Protein AF-A0A263DNC0-F1 (afdb_monomer)

Foldseek 3Di:
DDDDQDFFFKKFFADPDPVVVVVDPADHRFIWGFHDDDPAWTFTQTQDAQPDDRDRDIHGCVRIDTDDPVSRVVNSVVRLVVSVVVPDDNDDDPPCPVVD

Sequence (100 aa):
MGEQVEVGVLVKWTPDSEIVRKAVPLRPDHPGIVVDVGPRHVLVDWVRRQHTPAEQGVFESEWLTLIDLAEFERLARRVHELDVAEGGDLAVDERFRDAL

Mean predicted aligned error: 8.24 Å

Secondary structure (DSSP, 8-state):
------TT-EEEE--S-HHHHHHS-PPTT-EEEEEEE-SS-EEEEEPPBTTB---EEEE-GGGEEE--HHHHHHHHHHHHHHHHHTT--S---SSSGGG-

Nearest PDB structures (foldseek):
  7oh3-assembly1_T  TM=6.048E-01  e=7.971E-03  Saccharomyces cerevisiae S288C
  8q87-assembly1_BT  TM=5.747E-01  e=1.709E-02  Gallus gallus
  6zj3-assembly1_Lh  TM=5.371E-01  e=1.244E-02  Euglena gracilis
  9cai-assembly1_CT  TM=5.635E-01  e=2.068E-02  Caenorhabditis elegans
  7cpv-assembly1_LT  TM=5.760E-01  e=3.226E-02  Mus musculus

pLDDT: mean 78.1, std 15.06, range [40.78, 94.62]

Radius of gyration: 13.3 Å; Cα contacts (8 Å, |Δi|>4): 154; chains: 1; bounding box: 32×22×34 Å

Solvent-accessible surface area (backbone atoms only — not comparable to full-atom values): 6025 Å² total; per-residue (Å²): 134,80,87,76,86,49,69,73,41,40,31,25,42,48,62,89,42,73,67,57,54,71,74,43,101,61,58,87,54,38,28,29,34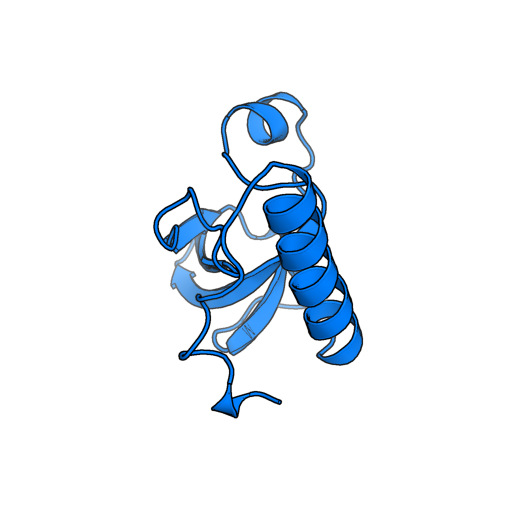,28,72,40,74,56,102,75,34,32,34,28,46,39,66,70,47,93,89,41,74,71,51,70,41,78,39,50,65,81,29,47,41,81,49,54,69,72,55,39,54,53,36,45,50,49,54,50,53,52,40,42,74,75,72,44,78,93,83,79,67,82,84,61,59,85,78,112

Structure (mmCIF, N/CA/C/O backbone):
data_AF-A0A263DNC0-F1
#
_entry.id   AF-A0A263DNC0-F1
#
loop_
_atom_site.group_PDB
_atom_site.id
_atom_site.type_symbol
_atom_site.label_atom_id
_atom_site.label_alt_id
_atom_site.label_comp_id
_atom_site.label_asym_id
_atom_site.label_entity_id
_atom_site.label_seq_id
_atom_site.pdbx_PDB_ins_code
_atom_site.Cartn_x
_atom_site.Cartn_y
_atom_site.Cartn_z
_atom_site.occupancy
_atom_site.B_iso_or_equiv
_atom_site.auth_seq_id
_atom_site.auth_comp_id
_atom_site.auth_asym_id
_atom_site.auth_atom_id
_atom_site.pdbx_PDB_model_num
ATOM 1 N N . MET A 1 1 ? -15.369 13.697 12.232 1.00 40.78 1 MET A N 1
ATOM 2 C CA . MET A 1 1 ? -15.540 12.294 11.812 1.00 40.78 1 MET A CA 1
ATOM 3 C C . MET A 1 1 ? -14.262 11.923 11.101 1.00 40.78 1 MET A C 1
ATOM 5 O O . MET A 1 1 ? -14.021 12.483 10.044 1.00 40.78 1 MET A O 1
ATOM 9 N N . GLY A 1 2 ? -13.389 11.152 11.750 1.00 50.62 2 GLY A N 1
ATOM 10 C CA . GLY A 1 2 ? -12.175 10.669 11.094 1.00 50.62 2 GLY A CA 1
ATOM 11 C C . GLY A 1 2 ? -12.573 9.635 10.052 1.00 50.62 2 GLY A C 1
ATOM 12 O O . GLY A 1 2 ? -13.408 8.783 10.351 1.00 50.62 2 GLY A O 1
ATOM 13 N N . GLU A 1 3 ? -12.047 9.764 8.841 1.00 59.31 3 GLU A N 1
ATOM 14 C CA . GLU A 1 3 ? -12.148 8.737 7.810 1.00 59.31 3 GLU A CA 1
ATOM 15 C C . GLU A 1 3 ? -11.641 7.408 8.386 1.00 59.31 3 GLU A C 1
ATOM 17 O O . GLU A 1 3 ? -10.495 7.307 8.825 1.00 59.31 3 GLU A O 1
ATOM 22 N N . GLN A 1 4 ? -12.531 6.420 8.494 1.00 68.44 4 GLN A N 1
ATOM 23 C CA . GLN A 1 4 ? -12.181 5.098 9.001 1.00 68.44 4 GLN A CA 1
ATOM 24 C C . GLN A 1 4 ? -11.617 4.263 7.857 1.00 68.44 4 GLN A C 1
ATOM 26 O O . GLN A 1 4 ? -12.170 4.229 6.761 1.00 68.44 4 GLN A O 1
ATOM 31 N N . VAL A 1 5 ? -10.495 3.606 8.128 1.00 78.06 5 VAL A N 1
ATOM 32 C CA . VAL A 1 5 ? -9.889 2.647 7.210 1.00 78.06 5 VAL A CA 1
ATOM 33 C C . VAL A 1 5 ? -10.684 1.344 7.295 1.00 78.06 5 VAL A C 1
ATOM 35 O O . VAL A 1 5 ? -10.803 0.766 8.375 1.00 78.06 5 VAL A O 1
ATOM 38 N N . GLU A 1 6 ? -11.226 0.892 6.168 1.00 86.00 6 GLU A N 1
ATOM 39 C CA . GLU A 1 6 ? -12.029 -0.330 6.047 1.00 86.00 6 GLU A CA 1
ATOM 40 C C . GLU A 1 6 ? -11.432 -1.267 4.987 1.00 86.00 6 GLU A C 1
ATOM 42 O O . GLU A 1 6 ? -10.624 -0.854 4.159 1.00 86.00 6 GLU A O 1
ATOM 47 N N . VAL A 1 7 ? -11.825 -2.541 4.984 1.00 88.56 7 VAL A N 1
ATOM 48 C CA . VAL A 1 7 ? -11.403 -3.483 3.935 1.00 88.56 7 VAL A CA 1
ATOM 49 C C . VAL A 1 7 ? -11.908 -3.016 2.567 1.00 88.56 7 VAL A C 1
ATOM 51 O O . VAL A 1 7 ? -13.066 -2.637 2.418 1.00 88.56 7 VAL A O 1
ATOM 54 N N . GLY A 1 8 ? -11.037 -3.071 1.560 1.00 87.44 8 GLY A N 1
ATOM 55 C CA . GLY A 1 8 ? -11.325 -2.675 0.182 1.00 87.44 8 GLY A CA 1
ATOM 56 C C . GLY A 1 8 ? -11.064 -1.202 -0.132 1.00 87.44 8 GLY A C 1
ATOM 57 O O . GLY A 1 8 ? -11.170 -0.819 -1.296 1.00 87.44 8 GLY A O 1
ATOM 58 N N . VAL A 1 9 ? -10.696 -0.374 0.853 1.00 92.88 9 VAL A N 1
ATOM 59 C CA . VAL A 1 9 ? -10.326 1.022 0.584 1.00 92.88 9 VAL A CA 1
ATOM 60 C C . VAL A 1 9 ? -8.911 1.121 0.020 1.00 92.88 9 VAL A C 1
ATOM 62 O O . VAL A 1 9 ? -8.017 0.339 0.364 1.00 92.88 9 VAL A O 1
ATOM 65 N N . LEU A 1 10 ? -8.717 2.109 -0.850 1.00 94.06 10 LEU A N 1
ATOM 66 C CA . LEU A 1 10 ? -7.434 2.409 -1.465 1.00 94.06 10 LEU A CA 1
ATOM 67 C C . LEU A 1 10 ? -6.651 3.358 -0.565 1.00 94.06 10 LEU A C 1
ATOM 69 O O . LEU A 1 10 ? -7.180 4.352 -0.060 1.00 94.06 10 LEU A O 1
ATOM 73 N N . VAL A 1 11 ? -5.376 3.047 -0.376 1.00 93.56 11 VAL A N 1
ATOM 74 C CA . VAL A 1 11 ? -4.470 3.818 0.471 1.00 93.56 11 VAL A CA 1
ATOM 75 C C . VAL A 1 11 ? -3.160 4.084 -0.243 1.00 93.56 11 VAL A C 1
ATOM 77 O O . VAL A 1 11 ? -2.751 3.343 -1.138 1.00 93.56 11 VAL A O 1
ATOM 80 N N . LYS A 1 12 ? -2.459 5.119 0.204 1.00 93.56 12 LYS A N 1
ATOM 81 C CA . LYS A 1 12 ? -1.028 5.286 -0.045 1.00 93.56 12 LYS A CA 1
ATOM 82 C C . LYS A 1 12 ? -0.253 5.316 1.260 1.00 93.56 12 LYS A C 1
ATOM 84 O O . LYS A 1 12 ? -0.751 5.777 2.289 1.00 93.56 12 LYS A O 1
ATOM 89 N N . TRP A 1 13 ? 0.983 4.844 1.193 1.00 91.31 13 TRP A N 1
ATOM 90 C CA . TRP A 1 13 ? 1.900 4.829 2.320 1.00 91.31 13 TRP A CA 1
ATOM 91 C C . TRP A 1 13 ? 2.472 6.225 2.601 1.00 91.31 13 TRP A C 1
ATOM 93 O O . TRP A 1 13 ? 3.227 6.786 1.801 1.00 91.31 13 TRP A O 1
ATOM 103 N N . THR A 1 14 ? 2.120 6.777 3.762 1.00 89.50 14 THR A N 1
ATOM 104 C CA . THR A 1 14 ? 2.488 8.120 4.236 1.00 89.50 14 THR A CA 1
ATOM 105 C C . THR A 1 14 ? 2.964 8.078 5.692 1.00 89.50 14 THR A C 1
ATOM 107 O O . THR A 1 14 ? 2.325 8.658 6.568 1.00 89.50 14 THR A O 1
ATOM 110 N N . PRO A 1 15 ? 4.086 7.402 5.987 1.00 84.19 15 PRO A N 1
ATOM 111 C CA . PRO A 1 15 ? 4.629 7.346 7.339 1.00 84.19 15 PRO A CA 1
ATOM 112 C C . PRO A 1 15 ? 5.047 8.741 7.823 1.00 84.19 15 PRO A C 1
ATOM 114 O O . PRO A 1 15 ? 5.658 9.535 7.087 1.00 84.19 15 PRO A O 1
ATOM 117 N N . ASP A 1 16 ? 4.765 9.009 9.089 1.00 80.12 16 ASP A N 1
ATOM 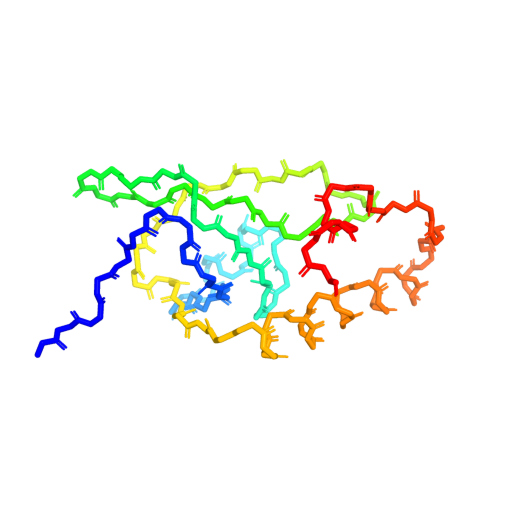118 C CA . ASP A 1 16 ? 5.083 10.245 9.807 1.00 80.12 16 ASP A CA 1
ATOM 119 C C . ASP A 1 16 ? 6.547 10.300 10.293 1.00 80.12 16 ASP A C 1
ATOM 121 O O . ASP A 1 16 ? 7.089 11.379 10.538 1.00 80.12 16 ASP A O 1
ATOM 125 N N . SER A 1 17 ? 7.219 9.146 10.356 1.00 81.12 17 SER A N 1
ATOM 126 C CA . SER A 1 17 ? 8.586 8.989 10.855 1.00 81.12 17 SER A CA 1
ATOM 127 C C . SER A 1 17 ? 9.595 8.605 9.766 1.00 81.12 17 SER A C 1
ATOM 129 O O . SER A 1 17 ? 9.405 7.656 9.003 1.00 81.12 17 SER A O 1
ATOM 131 N N . GLU A 1 18 ? 10.740 9.297 9.734 1.00 78.19 18 GLU A N 1
ATOM 132 C CA . GLU A 1 18 ? 11.859 8.982 8.830 1.00 78.19 18 GLU A CA 1
ATOM 133 C C . GLU A 1 18 ? 12.469 7.595 9.105 1.00 78.19 18 GLU A C 1
ATOM 135 O O . GLU A 1 18 ? 12.963 6.936 8.191 1.00 78.19 18 GLU A O 1
ATOM 140 N N . ILE A 1 19 ? 12.406 7.123 10.354 1.00 77.50 19 ILE A N 1
ATOM 141 C CA . ILE A 1 19 ? 12.881 5.784 10.728 1.00 77.50 19 ILE A CA 1
ATOM 142 C C . ILE A 1 19 ? 12.017 4.723 10.041 1.00 77.50 19 ILE A C 1
ATOM 144 O O . ILE A 1 19 ? 12.548 3.807 9.414 1.00 77.50 19 ILE A O 1
ATOM 148 N N . VAL A 1 20 ? 10.693 4.892 10.090 1.00 78.06 20 V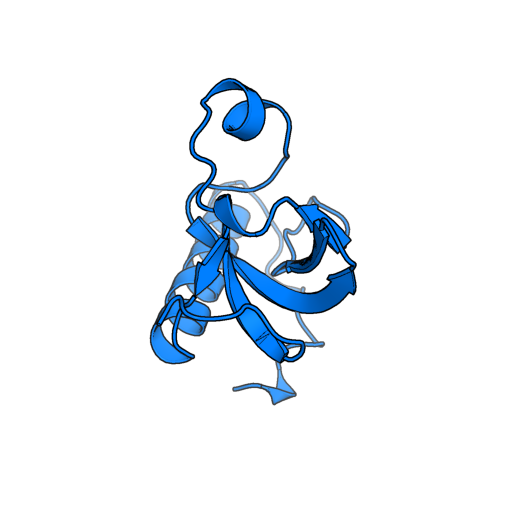AL A N 1
ATOM 149 C CA . VAL A 1 20 ? 9.731 3.996 9.430 1.00 78.06 20 VAL A CA 1
ATOM 150 C C . VAL A 1 20 ? 9.916 4.041 7.913 1.00 78.06 20 VAL A C 1
ATOM 152 O O . VAL A 1 20 ? 9.969 2.992 7.274 1.00 78.06 20 VAL A O 1
ATOM 155 N N . ARG A 1 21 ? 10.140 5.237 7.344 1.00 77.75 21 ARG A N 1
ATOM 156 C CA . ARG A 1 21 ? 10.427 5.411 5.907 1.00 77.75 21 ARG A CA 1
ATOM 157 C C . ARG A 1 21 ? 11.622 4.603 5.407 1.00 77.75 21 ARG A C 1
ATOM 159 O O . ARG A 1 21 ? 11.638 4.214 4.248 1.00 77.75 21 ARG A O 1
ATOM 166 N N . LYS A 1 22 ? 12.642 4.398 6.244 1.00 76.94 22 LYS A N 1
ATOM 167 C CA . LYS A 1 22 ? 13.867 3.673 5.865 1.00 76.94 22 LYS A CA 1
ATOM 168 C C . LYS A 1 22 ? 13.792 2.175 6.145 1.00 76.94 22 LYS A C 1
ATOM 170 O O . LYS A 1 22 ? 14.530 1.416 5.527 1.00 76.94 22 LYS A O 1
ATOM 175 N N . ALA A 1 23 ? 12.958 1.763 7.098 1.00 77.06 23 ALA A N 1
ATOM 176 C CA . ALA A 1 23 ? 12.855 0.372 7.530 1.00 77.06 23 ALA A CA 1
ATOM 177 C C . ALA A 1 23 ? 11.931 -0.470 6.638 1.00 77.06 23 ALA A C 1
ATOM 179 O O . ALA A 1 23 ? 12.117 -1.680 6.543 1.00 77.06 23 ALA A O 1
ATOM 180 N N . VAL A 1 24 ? 10.947 0.162 5.995 1.00 79.38 24 VAL A N 1
ATOM 181 C CA . VAL A 1 24 ? 9.982 -0.509 5.120 1.00 79.38 24 VAL A CA 1
ATOM 182 C C . VAL A 1 24 ? 10.402 -0.305 3.660 1.00 79.38 24 VAL A C 1
ATOM 184 O O . VAL A 1 24 ? 10.628 0.838 3.261 1.00 79.38 24 VAL A O 1
ATOM 187 N N . PRO A 1 25 ? 10.478 -1.357 2.826 1.00 79.25 25 PRO A N 1
ATOM 188 C CA . PRO A 1 25 ? 10.943 -1.258 1.439 1.00 79.25 25 PRO A CA 1
ATOM 189 C C . PRO A 1 25 ? 9.868 -0.720 0.467 1.00 79.25 25 PRO A C 1
ATOM 191 O O . PRO A 1 25 ? 9.848 -1.063 -0.721 1.00 79.25 25 PRO A O 1
ATOM 194 N N . LEU A 1 26 ? 8.993 0.165 0.952 1.00 83.00 26 LEU A N 1
ATOM 195 C CA . LEU A 1 26 ? 8.011 0.892 0.154 1.00 83.00 26 LEU A CA 1
ATOM 196 C C . LEU A 1 26 ? 8.600 2.216 -0.337 1.00 83.00 26 LEU A C 1
ATOM 198 O O . LEU A 1 26 ? 9.427 2.847 0.323 1.00 83.00 26 LEU A O 1
ATOM 202 N N . ARG A 1 27 ? 8.171 2.658 -1.521 1.00 81.31 27 ARG A N 1
ATOM 203 C CA . ARG A 1 27 ? 8.494 4.005 -2.005 1.00 81.31 27 ARG A CA 1
ATOM 204 C C . ARG A 1 27 ? 7.584 5.031 -1.315 1.00 81.31 27 ARG A C 1
ATOM 206 O O . ARG A 1 27 ? 6.475 4.683 -0.929 1.00 81.31 27 ARG A O 1
ATOM 213 N N . PRO A 1 28 ? 7.981 6.306 -1.182 1.00 83.19 28 PRO A N 1
ATOM 214 C CA . PRO A 1 28 ? 7.039 7.349 -0.778 1.00 83.19 28 PRO A CA 1
ATOM 215 C C . PRO A 1 28 ? 5.781 7.326 -1.659 1.00 83.19 28 PRO A C 1
ATOM 217 O O . PRO A 1 28 ? 5.902 7.194 -2.877 1.00 83.19 28 PRO A O 1
ATOM 220 N N . ASP A 1 29 ? 4.603 7.444 -1.041 1.00 89.88 29 ASP A N 1
ATOM 221 C CA . ASP A 1 29 ? 3.294 7.363 -1.704 1.00 89.88 29 ASP A CA 1
ATOM 222 C C . ASP A 1 29 ? 3.001 6.013 -2.388 1.00 89.88 29 ASP A C 1
ATOM 224 O O . ASP A 1 29 ? 2.198 5.956 -3.320 1.00 89.88 29 ASP A O 1
ATOM 228 N N . HIS A 1 30 ? 3.631 4.914 -1.951 1.00 90.81 30 HIS A N 1
ATOM 229 C CA . HIS A 1 30 ? 3.355 3.589 -2.518 1.00 90.81 30 HIS A CA 1
ATOM 230 C C . HIS A 1 30 ? 1.870 3.235 -2.341 1.00 90.81 30 HIS A C 1
ATOM 232 O O . HIS A 1 30 ? 1.389 3.275 -1.206 1.00 90.81 30 HIS A O 1
ATOM 238 N N . PRO A 1 31 ? 1.132 2.919 -3.416 1.00 92.94 31 PRO A N 1
ATOM 239 C CA . PRO A 1 31 ? -0.299 2.653 -3.343 1.00 92.94 31 PRO A CA 1
ATOM 240 C C . PRO A 1 31 ? -0.592 1.186 -3.013 1.00 92.94 31 PRO A C 1
ATOM 242 O O . PRO A 1 31 ? 0.154 0.281 -3.405 1.00 92.94 31 PRO A O 1
ATOM 245 N N . GLY A 1 32 ? -1.692 0.945 -2.304 1.00 91.81 32 GLY A N 1
ATOM 246 C CA . GLY A 1 32 ? -2.146 -0.386 -1.908 1.00 91.81 32 GLY A CA 1
ATOM 247 C C . GLY A 1 32 ? -3.632 -0.432 -1.571 1.00 91.81 32 GLY A C 1
ATOM 248 O O . GLY A 1 32 ? -4.316 0.594 -1.560 1.00 91.81 32 GLY A O 1
ATOM 249 N N . ILE A 1 33 ? -4.126 -1.639 -1.312 1.00 92.44 33 ILE A N 1
ATOM 250 C CA . ILE A 1 33 ? -5.518 -1.909 -0.944 1.00 92.44 33 ILE A CA 1
ATOM 251 C C . ILE A 1 33 ? -5.552 -2.542 0.437 1.00 92.44 33 ILE A C 1
ATOM 253 O O . ILE A 1 33 ? -4.803 -3.475 0.724 1.00 92.44 33 ILE A O 1
ATOM 257 N N . VAL A 1 34 ? -6.439 -2.058 1.297 1.00 91.94 34 VAL A N 1
ATOM 258 C CA . VAL A 1 34 ? -6.647 -2.664 2.611 1.00 91.94 34 VAL A CA 1
ATOM 259 C C . VAL A 1 34 ? -7.340 -4.011 2.456 1.00 91.94 34 VAL A C 1
ATOM 261 O O . VAL A 1 34 ? -8.430 -4.094 1.891 1.00 91.94 34 VAL A O 1
ATOM 264 N N . VAL A 1 35 ? -6.727 -5.064 2.985 1.00 90.75 35 VAL A N 1
ATOM 265 C CA . VAL A 1 35 ? -7.246 -6.438 2.900 1.00 90.75 35 VAL A CA 1
ATOM 266 C C . VAL A 1 35 ? -7.681 -7.001 4.251 1.00 90.75 35 VAL A C 1
ATOM 268 O O . VAL A 1 35 ? -8.475 -7.937 4.278 1.00 90.75 35 VAL A O 1
ATOM 271 N N . ASP A 1 36 ? -7.216 -6.421 5.361 1.00 90.50 36 ASP A N 1
ATOM 272 C CA . ASP A 1 36 ? -7.694 -6.740 6.710 1.00 90.50 36 ASP A CA 1
ATOM 273 C C . ASP A 1 36 ? -7.527 -5.539 7.655 1.00 90.50 36 ASP A C 1
ATOM 275 O O . ASP A 1 36 ? -6.613 -4.724 7.494 1.00 90.50 36 ASP A O 1
ATOM 279 N N . VAL A 1 37 ? -8.403 -5.434 8.654 1.00 88.94 37 VAL A N 1
ATOM 280 C CA . VAL A 1 37 ? -8.376 -4.376 9.672 1.00 88.94 37 VAL A CA 1
ATOM 281 C C . VAL A 1 37 ? -8.447 -5.016 11.053 1.00 88.94 37 VAL A C 1
ATOM 283 O O . VAL A 1 37 ? -9.489 -5.492 11.502 1.00 88.94 37 VAL A O 1
ATOM 286 N N . GLY A 1 38 ? -7.315 -4.998 11.748 1.00 85.81 38 GLY A N 1
ATOM 287 C CA . GLY A 1 38 ? -7.194 -5.430 13.131 1.00 85.81 38 GLY A CA 1
ATOM 288 C C . GLY A 1 38 ? -7.414 -4.287 14.133 1.00 85.81 38 GLY A C 1
ATOM 289 O O . GLY A 1 38 ? -7.445 -3.112 13.771 1.00 85.81 38 GLY A O 1
ATOM 290 N N . PRO A 1 39 ? -7.474 -4.594 15.443 1.00 80.44 39 PRO A N 1
ATOM 291 C CA . PRO A 1 39 ? -7.727 -3.596 16.491 1.00 80.44 39 PRO A CA 1
ATOM 292 C C . PRO A 1 39 ? -6.672 -2.486 16.607 1.00 80.44 39 PRO A C 1
ATOM 294 O O . PRO A 1 39 ? -6.905 -1.488 17.283 1.00 80.44 39 PRO A O 1
ATOM 297 N N . ARG A 1 40 ? -5.477 -2.702 16.045 1.00 78.06 40 ARG A N 1
ATOM 298 C CA . ARG A 1 40 ? -4.323 -1.788 16.137 1.00 78.06 40 ARG A CA 1
ATOM 299 C C . ARG A 1 40 ? -3.545 -1.642 14.836 1.00 78.06 40 ARG A C 1
ATOM 301 O O . ARG A 1 40 ? -2.584 -0.889 14.797 1.00 78.06 40 ARG A O 1
ATOM 308 N N . HIS A 1 41 ? -3.891 -2.414 13.816 1.00 84.00 41 HIS A N 1
ATOM 309 C CA . HIS A 1 41 ? -3.104 -2.479 12.601 1.00 84.00 41 HIS A CA 1
ATOM 310 C C . HIS A 1 41 ? -3.980 -2.806 11.407 1.00 84.00 41 HIS A C 1
ATOM 312 O O . HIS A 1 41 ? -5.012 -3.457 11.539 1.00 84.00 41 HIS A O 1
ATOM 318 N N . VAL A 1 42 ? -3.529 -2.369 10.247 1.00 88.88 42 VAL A N 1
ATOM 319 C CA . VAL A 1 42 ? -4.173 -2.566 8.960 1.00 88.88 42 VAL A CA 1
ATOM 320 C C . VAL A 1 42 ? -3.240 -3.413 8.110 1.00 88.88 42 VAL A C 1
ATOM 322 O O . VAL A 1 42 ? -2.048 -3.116 8.014 1.00 88.88 42 VAL A O 1
ATOM 325 N N . LEU A 1 43 ? -3.773 -4.477 7.518 1.00 90.62 43 LEU A N 1
ATOM 326 C CA . LEU A 1 43 ? -3.066 -5.263 6.518 1.00 90.62 43 LEU A CA 1
ATOM 327 C C . LEU A 1 43 ? -3.359 -4.666 5.145 1.00 90.62 43 LEU A C 1
ATOM 329 O O . LEU A 1 43 ? -4.521 -4.547 4.748 1.00 90.62 43 LEU A O 1
ATOM 333 N N . VAL A 1 44 ? -2.305 -4.309 4.422 1.00 90.50 44 VAL A N 1
ATOM 334 C CA . VAL A 1 44 ? -2.404 -3.715 3.087 1.00 90.50 44 VAL A CA 1
ATOM 335 C C . VAL A 1 44 ? -1.704 -4.618 2.084 1.00 90.50 44 VAL A C 1
ATOM 337 O O . VAL A 1 44 ? -0.570 -5.033 2.317 1.00 90.50 44 VAL A O 1
ATOM 340 N N . ASP A 1 45 ? -2.380 -4.911 0.976 1.00 90.19 45 ASP A N 1
ATOM 341 C CA . ASP A 1 45 ? -1.774 -5.508 -0.212 1.00 90.19 45 ASP A CA 1
ATOM 342 C C . ASP A 1 45 ? -1.282 -4.380 -1.124 1.00 90.19 45 ASP A C 1
ATOM 344 O O . ASP A 1 45 ? -2.070 -3.601 -1.670 1.00 90.19 45 ASP A O 1
ATOM 348 N N . TRP A 1 46 ? 0.036 -4.231 -1.224 1.00 90.06 46 TRP A N 1
ATOM 349 C CA . TRP A 1 46 ? 0.663 -3.155 -1.987 1.00 90.06 46 TRP A CA 1
ATOM 350 C C . TRP A 1 46 ? 0.794 -3.503 -3.467 1.00 90.06 46 TRP A C 1
ATOM 352 O O . TRP A 1 46 ? 1.002 -4.661 -3.839 1.00 90.06 46 TRP A O 1
AT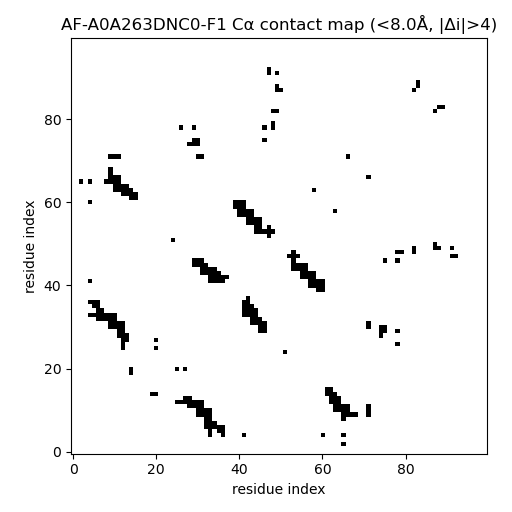OM 362 N N . VAL A 1 47 ? 0.771 -2.473 -4.318 1.00 86.94 47 VAL A N 1
ATOM 363 C CA . VAL A 1 47 ? 1.117 -2.629 -5.736 1.00 86.94 47 VAL A CA 1
ATOM 364 C C . VAL A 1 47 ? 2.506 -3.251 -5.854 1.00 86.94 47 VAL A C 1
ATOM 366 O O . VAL A 1 47 ? 3.458 -2.827 -5.191 1.00 86.94 47 VAL A O 1
ATOM 369 N N . ARG A 1 48 ? 2.617 -4.289 -6.684 1.00 77.9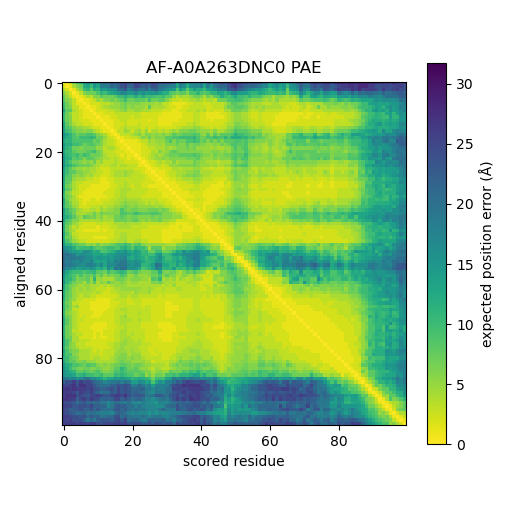4 48 ARG A N 1
ATOM 370 C CA . ARG A 1 48 ? 3.830 -5.098 -6.777 1.00 77.94 48 ARG A CA 1
ATOM 371 C C . ARG A 1 48 ? 4.995 -4.293 -7.320 1.00 77.94 48 ARG A C 1
ATOM 373 O O . ARG A 1 48 ? 4.843 -3.463 -8.212 1.00 77.94 48 ARG A O 1
ATOM 380 N N . ARG A 1 49 ? 6.176 -4.624 -6.807 1.00 74.69 49 ARG A N 1
ATOM 381 C CA . ARG A 1 49 ? 7.446 -4.217 -7.392 1.00 74.69 49 ARG A CA 1
ATOM 382 C C . ARG A 1 49 ? 8.154 -5.434 -7.948 1.00 74.69 49 ARG A C 1
ATOM 384 O O . ARG A 1 49 ? 8.053 -6.524 -7.395 1.00 74.69 49 ARG A O 1
ATOM 391 N N . GLN A 1 50 ? 8.908 -5.265 -9.019 1.00 60.06 50 GLN A N 1
ATOM 392 C CA . GLN A 1 50 ? 9.565 -6.390 -9.690 1.00 60.06 50 GLN A CA 1
ATOM 393 C C . GLN A 1 50 ? 10.610 -7.130 -8.849 1.00 60.06 50 GLN A C 1
ATOM 395 O O . GLN A 1 50 ? 10.920 -8.293 -9.107 1.00 60.06 50 GLN A O 1
ATOM 400 N N . HIS A 1 51 ? 11.135 -6.466 -7.824 1.00 54.56 51 HIS A N 1
ATOM 401 C CA . HIS A 1 51 ? 12.139 -7.021 -6.920 1.00 54.56 51 HIS A CA 1
ATOM 402 C C . HIS A 1 51 ? 11.647 -7.125 -5.478 1.00 54.56 51 HIS A C 1
ATOM 404 O O . HIS A 1 51 ? 12.431 -7.441 -4.585 1.00 54.56 51 HIS A O 1
ATOM 410 N N . THR A 1 52 ? 10.354 -6.891 -5.246 1.00 55.22 52 THR A N 1
ATOM 411 C CA . THR A 1 52 ? 9.748 -7.017 -3.924 1.00 55.22 52 THR A CA 1
ATOM 412 C C . THR A 1 52 ? 8.591 -8.004 -4.048 1.00 55.22 52 THR A C 1
ATOM 414 O O . THR A 1 52 ? 7.643 -7.729 -4.790 1.00 55.22 52 THR A O 1
ATOM 417 N N . PRO A 1 53 ? 8.649 -9.178 -3.386 1.00 53.94 53 PRO A N 1
ATOM 418 C CA . PRO A 1 53 ? 7.479 -10.051 -3.318 1.00 53.94 53 PRO A CA 1
ATOM 419 C C . PRO A 1 53 ? 6.300 -9.208 -2.832 1.00 53.94 53 PRO A C 1
ATOM 421 O O . PRO A 1 53 ? 6.525 -8.302 -2.044 1.00 53.94 53 PRO A O 1
ATOM 424 N N . ALA A 1 54 ? 5.087 -9.455 -3.338 1.00 55.56 54 ALA A N 1
ATOM 425 C CA . ALA A 1 54 ? 3.890 -8.722 -2.917 1.00 55.56 54 ALA A CA 1
ATOM 426 C C . ALA A 1 54 ? 3.844 -8.672 -1.387 1.00 55.56 54 ALA A C 1
ATOM 428 O O . ALA A 1 54 ? 3.555 -9.680 -0.738 1.00 55.56 54 ALA A O 1
ATOM 429 N N . GLU A 1 55 ? 4.268 -7.545 -0.828 1.00 65.44 55 GLU A N 1
ATOM 430 C CA . GLU A 1 55 ? 4.474 -7.426 0.598 1.00 65.44 55 GLU A CA 1
ATOM 431 C C . GLU A 1 55 ? 3.109 -7.083 1.145 1.00 65.44 55 GLU A C 1
ATOM 433 O O . GLU A 1 55 ? 2.684 -5.939 1.131 1.00 65.44 55 GLU A O 1
ATOM 438 N N . GLN A 1 56 ? 2.376 -8.092 1.593 1.00 74.75 56 GLN A N 1
ATOM 439 C CA . GLN A 1 56 ? 1.331 -7.809 2.554 1.00 74.75 56 GLN A CA 1
ATOM 440 C C . GLN A 1 56 ? 2.030 -7.270 3.796 1.00 74.75 56 GLN A C 1
ATOM 442 O O . GLN A 1 56 ? 2.818 -7.978 4.427 1.00 74.75 56 GLN A O 1
ATOM 447 N N . GLY A 1 57 ? 1.807 -5.999 4.100 1.00 78.44 57 GLY A N 1
ATOM 448 C CA . GLY A 1 57 ? 2.439 -5.351 5.238 1.00 78.44 57 GLY A CA 1
ATOM 449 C C . GLY A 1 57 ? 1.402 -4.930 6.268 1.00 78.44 57 GLY A C 1
ATOM 450 O O . GLY A 1 57 ? 0.281 -4.549 5.929 1.00 78.44 57 GLY A O 1
ATOM 451 N N . VAL A 1 58 ? 1.799 -5.014 7.533 1.00 76.94 58 VAL A N 1
ATOM 452 C CA . VAL A 1 58 ? 0.993 -4.615 8.685 1.00 76.94 58 VAL A CA 1
ATOM 453 C C . VAL A 1 58 ? 1.424 -3.210 9.100 1.00 76.94 58 VAL A C 1
ATOM 455 O O . VAL A 1 58 ? 2.586 -3.013 9.45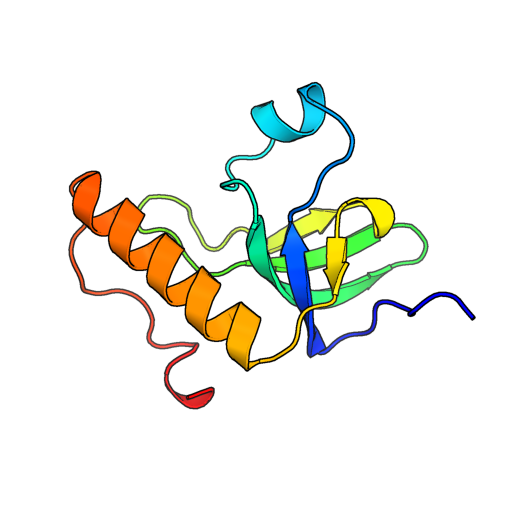4 1.00 76.94 58 VAL A O 1
ATOM 458 N N . PHE A 1 59 ? 0.505 -2.245 9.065 1.00 79.88 59 PHE A N 1
ATOM 459 C CA . PHE A 1 59 ? 0.798 -0.835 9.348 1.00 79.88 59 PHE A CA 1
ATOM 460 C C . PHE A 1 59 ? -0.167 -0.244 10.363 1.00 79.88 59 PHE A C 1
ATOM 462 O O . PHE A 1 59 ? -1.312 -0.680 10.489 1.00 79.88 59 PHE A O 1
ATOM 469 N N . GLU A 1 60 ? 0.286 0.788 11.064 1.00 84.69 60 GLU A N 1
ATOM 470 C CA . GLU A 1 60 ? -0.604 1.652 11.830 1.00 84.69 60 GLU A CA 1
ATOM 471 C C . GLU A 1 60 ? -1.441 2.490 10.856 1.00 84.69 60 GLU A C 1
ATOM 473 O O . GLU A 1 60 ? -0.940 2.951 9.827 1.00 84.69 60 GLU A O 1
ATOM 478 N N . SER A 1 61 ? -2.730 2.676 11.151 1.00 82.12 61 SER A N 1
ATOM 479 C CA . SER A 1 61 ? -3.643 3.398 10.253 1.00 82.12 61 SER A CA 1
ATOM 480 C C . SER A 1 61 ? -3.219 4.848 10.019 1.00 82.12 61 SER A C 1
ATOM 482 O O . SER A 1 61 ? -3.516 5.403 8.969 1.00 82.12 61 SER A O 1
ATOM 484 N N . GLU A 1 62 ? -2.486 5.449 10.958 1.00 86.81 62 GLU A N 1
ATOM 485 C CA . GLU A 1 62 ? -1.936 6.803 10.834 1.00 86.81 62 GLU A CA 1
ATOM 486 C C . GLU A 1 62 ? -0.822 6.929 9.784 1.00 86.81 62 GLU A C 1
ATOM 488 O O . GLU A 1 62 ? -0.544 8.027 9.309 1.00 86.81 62 GLU A O 1
ATOM 493 N N . TRP A 1 63 ? -0.212 5.816 9.369 1.00 88.06 63 TRP A N 1
ATOM 494 C CA . 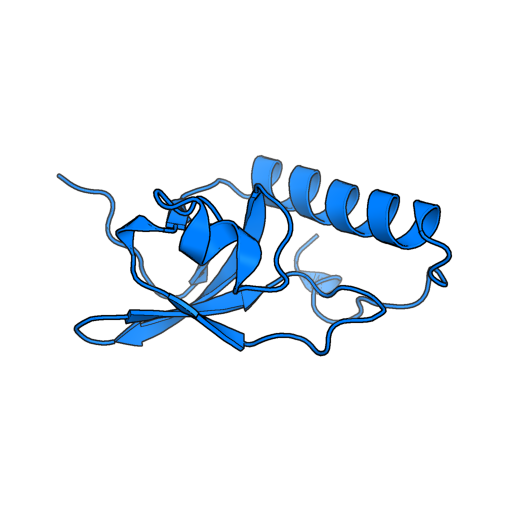TRP A 1 63 ? 0.776 5.800 8.286 1.00 88.06 63 TRP A CA 1
ATOM 495 C C . TRP A 1 63 ? 0.134 5.644 6.908 1.00 88.06 63 TRP A C 1
ATOM 497 O O . TRP A 1 63 ? 0.850 5.515 5.912 1.00 88.06 63 TRP A O 1
ATOM 507 N N . LEU A 1 64 ? -1.198 5.625 6.838 1.00 89.19 64 LEU A N 1
ATOM 508 C CA . LEU A 1 64 ? -1.963 5.424 5.618 1.00 89.19 64 LEU A CA 1
ATOM 509 C C . LEU A 1 64 ? -2.818 6.657 5.338 1.00 89.19 64 LEU A C 1
ATOM 511 O O . LEU A 1 64 ? -3.535 7.152 6.203 1.00 89.19 64 LEU A O 1
ATOM 515 N N . THR A 1 65 ? -2.779 7.126 4.097 1.00 92.94 65 THR A N 1
ATOM 516 C CA . THR A 1 65 ? -3.698 8.156 3.607 1.00 92.94 65 THR A CA 1
ATOM 517 C C . THR A 1 65 ? -4.684 7.505 2.648 1.00 92.94 65 THR A C 1
ATOM 519 O O . THR A 1 65 ? -4.250 6.829 1.712 1.00 92.94 65 THR A O 1
ATOM 522 N N . LEU A 1 66 ? -5.987 7.710 2.863 1.00 93.38 66 LEU A N 1
ATOM 523 C CA . LEU A 1 66 ? -7.018 7.285 1.915 1.00 93.38 66 LEU A CA 1
ATOM 524 C C . LEU A 1 66 ? -6.859 8.031 0.588 1.00 93.38 66 LEU A C 1
ATOM 526 O O . LEU A 1 66 ? -6.588 9.232 0.567 1.00 93.38 66 LEU A O 1
ATOM 530 N N . ILE A 1 67 ? -7.039 7.314 -0.514 1.00 94.44 67 ILE A N 1
ATOM 531 C CA . ILE A 1 67 ? -6.973 7.867 -1.867 1.00 94.44 67 ILE A CA 1
ATOM 532 C C . ILE A 1 67 ? -8.148 7.368 -2.698 1.00 94.44 67 ILE A C 1
ATOM 534 O O . ILE A 1 67 ? -8.757 6.344 -2.390 1.00 94.44 67 ILE A O 1
ATOM 538 N N . ASP A 1 68 ? -8.468 8.092 -3.765 1.00 93.81 68 ASP A N 1
ATOM 539 C CA . ASP A 1 68 ? -9.431 7.624 -4.754 1.00 93.81 68 ASP A CA 1
ATOM 540 C C . ASP A 1 68 ? -8.771 6.706 -5.800 1.00 93.81 68 ASP A C 1
ATOM 542 O O . ASP A 1 68 ? -7.549 6.523 -5.841 1.00 93.81 68 ASP A O 1
ATOM 546 N N . LEU A 1 69 ? -9.603 6.112 -6.659 1.00 91.88 69 LEU A N 1
ATOM 547 C CA . LEU A 1 69 ? -9.145 5.221 -7.725 1.00 91.88 69 LEU A CA 1
ATOM 548 C C . LEU A 1 69 ? -8.215 5.934 -8.717 1.00 91.88 69 LEU A C 1
ATOM 550 O O . LEU A 1 69 ? -7.204 5.370 -9.124 1.00 91.88 69 LEU A O 1
ATOM 554 N N . ALA A 1 70 ? -8.508 7.188 -9.066 1.00 94.12 70 ALA A N 1
ATOM 555 C CA . ALA A 1 70 ? -7.709 7.941 -10.029 1.00 94.12 70 ALA A CA 1
ATOM 556 C C . ALA A 1 70 ? -6.290 8.227 -9.503 1.00 94.12 70 ALA A C 1
ATOM 558 O O . ALA A 1 70 ? -5.306 8.181 -10.249 1.00 94.12 70 ALA A O 1
ATOM 559 N N . GLU A 1 71 ? -6.155 8.524 -8.211 1.00 94.62 71 GLU A N 1
ATOM 560 C CA . GLU A 1 71 ? -4.868 8.658 -7.541 1.00 94.62 71 GLU A CA 1
ATOM 561 C C . GLU A 1 71 ? -4.153 7.314 -7.419 1.00 94.62 71 GLU A C 1
ATOM 563 O O . GLU A 1 71 ? -2.955 7.255 -7.711 1.00 94.62 71 GLU A O 1
ATOM 568 N N . PHE A 1 72 ? -4.867 6.242 -7.076 1.00 92.19 72 PHE A N 1
ATOM 569 C CA . PHE A 1 72 ? -4.302 4.895 -7.028 1.00 92.19 72 PHE A CA 1
ATOM 570 C C . PHE A 1 72 ? -3.700 4.483 -8.376 1.00 92.19 72 PHE A C 1
ATOM 572 O O . PHE A 1 72 ? -2.526 4.123 -8.432 1.00 92.19 72 PHE A O 1
ATOM 579 N N . GLU A 1 73 ? -4.444 4.615 -9.476 1.00 89.94 73 GLU A N 1
ATOM 580 C CA . GLU A 1 73 ? -3.976 4.280 -10.828 1.00 89.94 73 GLU A CA 1
ATOM 581 C C . GLU A 1 73 ? -2.741 5.093 -11.234 1.00 89.94 73 GLU A C 1
ATOM 583 O O . GLU A 1 73 ? -1.784 4.563 -11.811 1.00 89.94 73 GLU A O 1
ATOM 588 N N . ARG A 1 74 ? -2.735 6.393 -10.912 1.00 93.44 74 ARG A N 1
ATOM 589 C CA . ARG A 1 74 ? -1.601 7.286 -11.177 1.00 93.44 74 ARG A CA 1
ATOM 590 C C . ARG A 1 74 ? -0.354 6.841 -10.414 1.00 93.44 74 ARG A C 1
ATOM 592 O O . ARG A 1 74 ? 0.736 6.813 -10.987 1.00 93.44 74 ARG A O 1
ATOM 599 N N . LEU A 1 75 ? -0.497 6.519 -9.131 1.00 91.94 75 LEU A N 1
ATOM 600 C CA . LEU A 1 75 ? 0.611 6.077 -8.286 1.00 91.94 75 LEU A CA 1
ATOM 601 C C . LEU A 1 75 ? 1.098 4.680 -8.688 1.00 91.94 75 LEU A C 1
ATOM 603 O O . LEU A 1 75 ? 2.305 4.461 -8.749 1.00 91.94 75 LEU A O 1
ATOM 607 N N . ALA A 1 76 ? 0.191 3.767 -9.038 1.00 88.50 76 ALA A N 1
ATOM 608 C CA . ALA A 1 76 ? 0.528 2.414 -9.472 1.00 88.50 76 ALA A CA 1
ATOM 609 C C . ALA A 1 76 ? 1.346 2.447 -10.769 1.00 88.50 76 ALA A C 1
ATOM 611 O O . ALA A 1 76 ? 2.404 1.823 -10.867 1.00 88.50 76 ALA A O 1
ATOM 612 N N . ARG A 1 77 ? 0.919 3.275 -11.733 1.00 87.25 77 ARG A N 1
ATOM 613 C CA . ARG A 1 77 ? 1.678 3.529 -12.962 1.00 87.25 77 ARG A CA 1
ATOM 614 C C . ARG A 1 77 ? 3.064 4.089 -12.660 1.00 87.25 77 ARG A C 1
ATOM 616 O O . ARG A 1 77 ? 4.044 3.623 -13.230 1.00 87.25 77 ARG A O 1
ATOM 623 N N . ARG A 1 78 ? 3.161 5.037 -11.727 1.00 89.00 78 ARG A N 1
ATOM 624 C CA . ARG A 1 78 ? 4.443 5.625 -11.325 1.00 89.00 78 ARG A CA 1
ATOM 625 C C . ARG A 1 78 ? 5.383 4.602 -10.682 1.00 89.00 78 ARG A C 1
ATOM 627 O O . ARG A 1 78 ? 6.578 4.636 -10.957 1.00 89.00 78 ARG A O 1
ATOM 634 N N . VAL A 1 79 ? 4.874 3.701 -9.839 1.00 85.81 79 VAL A N 1
ATOM 635 C CA . VAL A 1 79 ? 5.669 2.597 -9.270 1.00 85.81 79 VAL A CA 1
ATOM 636 C C . VAL A 1 79 ? 6.244 1.732 -10.388 1.00 85.81 79 VAL A C 1
ATOM 638 O O . VAL A 1 79 ? 7.442 1.457 -10.386 1.00 85.81 79 VAL A O 1
ATOM 641 N N . HIS A 1 80 ? 5.415 1.376 -11.370 1.00 81.19 80 HIS A N 1
ATOM 642 C CA . HIS A 1 80 ? 5.838 0.582 -12.517 1.00 81.19 80 HIS A CA 1
ATOM 643 C C . HIS A 1 80 ? 6.896 1.299 -13.375 1.00 81.19 80 HIS A C 1
ATOM 645 O O . HIS A 1 80 ? 7.927 0.715 -13.694 1.00 81.19 80 HIS A O 1
ATOM 651 N N . GLU A 1 81 ? 6.689 2.579 -13.698 1.00 84.00 81 GLU A N 1
ATOM 652 C CA . GLU A 1 81 ? 7.654 3.401 -14.445 1.00 84.00 81 GLU A CA 1
ATOM 653 C C . GLU A 1 81 ? 9.020 3.469 -13.749 1.00 84.00 81 GLU A C 1
ATOM 655 O O . GLU A 1 81 ? 10.061 3.376 -14.402 1.00 84.00 81 GLU A O 1
ATOM 660 N N . LEU A 1 82 ? 9.026 3.609 -12.420 1.00 83.19 82 LEU A N 1
ATOM 661 C CA . LEU A 1 82 ? 10.255 3.666 -11.632 1.00 83.19 82 LEU A CA 1
ATOM 662 C C . LEU A 1 82 ? 10.970 2.315 -11.565 1.00 83.19 82 LEU A C 1
ATOM 664 O O . LEU A 1 82 ? 12.194 2.275 -11.654 1.00 83.19 82 LEU A O 1
ATOM 668 N N . ASP A 1 83 ? 10.229 1.217 -11.435 1.00 77.88 83 ASP A N 1
ATOM 669 C CA . ASP A 1 83 ? 10.813 -0.123 -11.459 1.00 77.88 83 ASP A CA 1
ATOM 670 C C . ASP A 1 83 ? 11.431 -0.445 -12.832 1.00 77.88 83 ASP A C 1
ATOM 672 O O . ASP A 1 83 ? 12.531 -0.993 -12.894 1.00 77.88 83 ASP A O 1
ATOM 676 N N . VAL A 1 84 ? 10.794 -0.030 -13.933 1.00 74.75 84 VAL A N 1
ATOM 677 C CA . VAL A 1 84 ? 11.373 -0.138 -15.284 1.00 74.75 84 VAL A CA 1
ATOM 678 C C . VAL A 1 84 ? 12.643 0.711 -15.411 1.00 74.75 84 VAL A C 1
ATOM 680 O O . VAL A 1 84 ? 13.652 0.238 -15.933 1.00 74.75 84 VAL A O 1
ATOM 683 N N . ALA A 1 85 ? 12.633 1.949 -14.904 1.00 79.75 85 ALA A N 1
ATOM 684 C CA . ALA A 1 85 ? 13.803 2.832 -14.934 1.00 79.75 85 ALA A CA 1
ATOM 685 C C . ALA A 1 85 ? 14.998 2.285 -14.127 1.00 79.75 85 ALA A C 1
ATOM 687 O O . ALA A 1 85 ? 16.148 2.566 -14.464 1.00 79.75 85 ALA A O 1
ATOM 688 N N . GLU A 1 86 ? 14.738 1.489 -13.089 1.00 74.75 86 GLU A N 1
ATOM 689 C CA . GLU A 1 86 ? 15.753 0.810 -12.275 1.00 74.75 86 GLU A CA 1
ATOM 690 C C . GLU A 1 86 ? 16.238 -0.522 -12.885 1.00 74.75 86 GLU A C 1
ATOM 692 O O . GLU A 1 86 ? 17.113 -1.171 -12.311 1.00 74.75 86 GLU A O 1
ATOM 697 N N . GLY A 1 87 ? 15.743 -0.897 -14.073 1.00 66.12 87 GLY A N 1
ATOM 698 C CA . GLY A 1 87 ? 16.186 -2.078 -14.824 1.00 66.12 87 GLY A CA 1
ATOM 699 C C . GLY A 1 87 ? 15.232 -3.274 -14.772 1.00 66.12 87 GLY A C 1
ATOM 700 O O . GLY A 1 87 ? 15.643 -4.381 -15.121 1.00 66.12 87 GLY A O 1
ATOM 701 N N . GLY A 1 88 ? 13.983 -3.070 -14.348 1.00 57.38 88 GLY A N 1
ATOM 702 C CA . GLY A 1 88 ? 12.959 -4.107 -14.311 1.00 57.38 88 GLY A CA 1
ATOM 703 C C . GLY A 1 88 ? 12.308 -4.434 -15.674 1.00 57.38 88 GLY A C 1
ATOM 704 O O . GLY A 1 88 ? 11.974 -3.552 -16.456 1.00 57.38 88 GLY A O 1
ATOM 705 N N . ASP A 1 89 ? 12.025 -5.716 -15.914 1.00 53.84 89 ASP A N 1
ATOM 706 C CA . ASP A 1 89 ? 11.267 -6.337 -17.010 1.00 53.84 89 ASP A CA 1
ATOM 707 C C . ASP A 1 89 ? 9.724 -6.162 -16.922 1.00 53.84 89 ASP A C 1
ATOM 709 O O . ASP A 1 89 ? 9.086 -6.580 -15.960 1.00 53.84 89 ASP A O 1
ATOM 713 N N . LEU A 1 90 ? 9.092 -5.585 -17.951 1.00 53.09 90 LEU A N 1
ATOM 714 C CA . LEU A 1 90 ? 7.691 -5.095 -18.020 1.00 53.09 90 LEU A CA 1
ATOM 715 C C . LEU A 1 90 ? 6.561 -6.097 -17.665 1.00 53.09 90 LEU A C 1
ATOM 717 O O . LEU A 1 90 ? 5.384 -5.734 -17.684 1.00 53.09 90 LEU A O 1
ATOM 721 N N . ALA A 1 91 ? 6.871 -7.355 -17.370 1.00 55.50 91 ALA A N 1
ATOM 722 C CA . ALA A 1 91 ? 5.923 -8.459 -17.312 1.00 55.50 91 ALA A CA 1
ATOM 723 C C . ALA A 1 91 ? 5.448 -8.825 -15.892 1.00 55.50 91 ALA A C 1
ATOM 725 O O . ALA A 1 91 ? 5.566 -9.980 -15.505 1.00 55.50 91 ALA A O 1
ATOM 726 N N . VAL A 1 92 ? 4.878 -7.906 -15.102 1.00 52.41 92 VAL A N 1
ATOM 727 C CA . VAL A 1 92 ? 4.123 -8.299 -13.889 1.00 52.41 92 VAL A CA 1
ATOM 728 C C . VAL A 1 92 ? 3.044 -7.265 -13.557 1.00 52.41 92 VAL A C 1
ATOM 730 O O . VAL A 1 92 ? 3.382 -6.234 -12.992 1.00 52.41 92 VAL A O 1
ATOM 733 N N . ASP A 1 93 ? 1.770 -7.556 -13.857 1.00 50.72 93 ASP A N 1
ATOM 734 C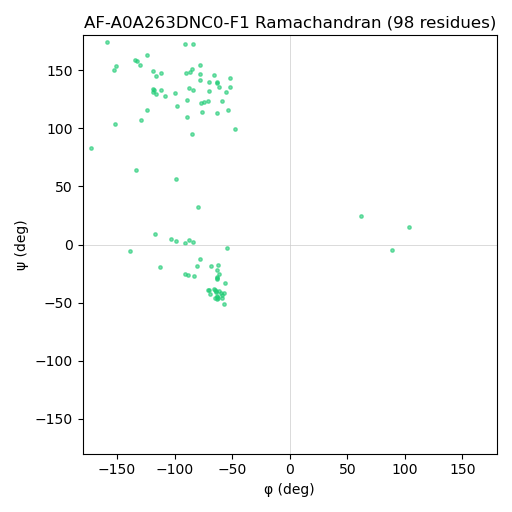 CA . ASP A 1 93 ? 0.671 -7.467 -12.874 1.00 50.72 93 ASP A CA 1
ATOM 735 C C . ASP A 1 93 ? -0.660 -8.036 -13.419 1.00 50.72 93 ASP A C 1
ATOM 737 O O . ASP A 1 93 ? -1.517 -7.323 -13.937 1.00 50.72 93 ASP A O 1
ATOM 741 N N . GLU A 1 94 ? -0.856 -9.355 -13.344 1.00 51.56 94 GLU A N 1
ATOM 742 C CA . GLU A 1 94 ? -2.119 -9.972 -13.792 1.00 51.56 94 GLU A CA 1
ATOM 743 C C . GLU A 1 94 ? -3.270 -9.808 -12.783 1.00 51.56 94 GLU A C 1
ATOM 745 O O . GLU A 1 94 ? -4.416 -10.052 -13.140 1.00 51.56 94 GLU A O 1
ATOM 750 N N . ARG A 1 95 ? -3.005 -9.384 -11.536 1.00 52.19 95 ARG A N 1
ATOM 751 C CA . ARG A 1 95 ? -4.023 -9.351 -10.463 1.00 52.19 95 ARG A CA 1
ATOM 752 C C . ARG A 1 95 ? -4.820 -8.053 -10.394 1.00 52.19 95 ARG A C 1
ATOM 754 O O . ARG A 1 95 ? -5.957 -8.081 -9.944 1.00 52.19 95 ARG A O 1
ATOM 761 N N . PHE A 1 9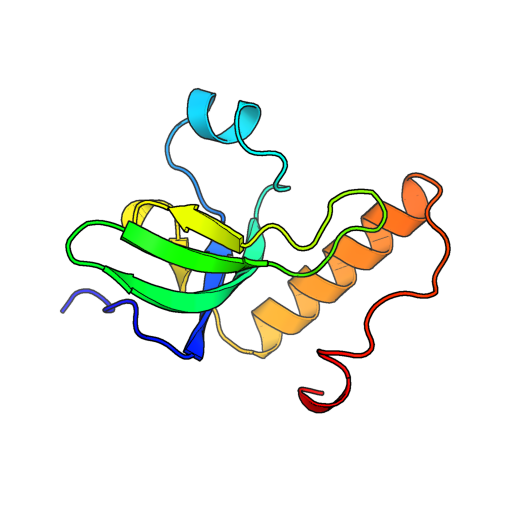6 ? -4.244 -6.943 -10.849 1.00 50.22 96 PHE A N 1
ATOM 762 C CA . PHE A 1 96 ? -4.933 -5.647 -10.940 1.00 50.22 96 PHE A CA 1
ATOM 763 C C . PHE A 1 96 ? -5.452 -5.354 -12.353 1.00 50.22 96 PHE A C 1
ATOM 765 O O . PHE A 1 96 ? -6.029 -4.298 -12.593 1.00 50.22 96 PHE A O 1
ATOM 772 N N . ARG A 1 97 ? -5.278 -6.293 -13.294 1.00 50.53 97 ARG A N 1
ATOM 773 C CA . ARG A 1 97 ? -5.739 -6.148 -14.680 1.00 50.53 97 ARG A CA 1
ATOM 774 C C . ARG A 1 97 ? -7.262 -6.041 -14.792 1.00 50.53 97 ARG A C 1
ATOM 776 O O . ARG A 1 97 ? -7.736 -5.376 -15.700 1.00 50.53 97 ARG A O 1
ATOM 783 N N . ASP A 1 98 ? -7.986 -6.654 -13.858 1.00 46.78 98 ASP A N 1
ATOM 784 C CA . ASP A 1 98 ? -9.454 -6.647 -13.806 1.00 46.78 98 ASP A CA 1
ATOM 785 C C . ASP A 1 98 ? -10.023 -5.487 -12.958 1.00 46.78 98 ASP A C 1
ATOM 787 O O . ASP A 1 98 ? -11.236 -5.389 -12.780 1.00 46.78 98 ASP A O 1
ATOM 791 N N . ALA A 1 99 ? -9.156 -4.622 -12.411 1.00 43.81 99 ALA A N 1
ATOM 792 C CA . ALA A 1 99 ? -9.529 -3.421 -11.655 1.00 43.81 99 ALA A CA 1
ATOM 793 C C . ALA A 1 99 ? -9.373 -2.114 -12.468 1.00 43.81 99 ALA A C 1
ATOM 795 O O . ALA A 1 99 ? -9.578 -1.035 -11.913 1.00 43.81 99 ALA A O 1
ATOM 796 N N . LEU A 1 100 ? -9.023 -2.226 -13.758 1.00 42.31 100 LEU A N 1
ATOM 797 C CA . LEU A 1 100 ? -8.963 -1.164 -14.776 1.00 42.31 100 LEU A CA 1
ATOM 798 C C . LEU A 1 100 ? -10.064 -1.383 -15.824 1.00 42.31 100 LEU A C 1
ATOM 800 O O . LEU A 1 100 ? -10.557 -0.377 -16.382 1.00 42.31 100 LEU A O 1
#